Protein AF-A0A947DG46-F1 (afdb_monomer)

Secondary structure (DSSP, 8-state):
-HHHHHHHHHTT----PPPTT-GGG-HHHHHHHHIIIIIS-GGGGS-HHHHHHHHHHHHHTBTTTB-----

Sequence (71 aa):
VQDLRDEWAQRGLYLFELPTYSPELNLIETAWRFMKYQWLDSSAYESWESLVAEVEKILAGFGEEFVINFA

Solvent-accessible surface area (backbone atoms only — not comparable to full-atom values): 4529 Å² total; per-residue (Å²): 109,70,76,54,48,57,57,32,45,75,72,73,46,78,88,83,86,76,68,86,95,47,62,90,78,38,65,65,55,53,51,51,50,42,42,67,75,72,63,57,54,79,70,28,71,76,41,72,68,43,33,50,54,50,51,51,50,48,61,74,33,49,75,74,80,49,70,80,86,89,125

InterPro domains:
  IPR036397 Ribonuclease H superfamily [G3DSA:3.30.420.10] (1-71)
  IPR038717 Tc1-like transposase, DDE domain [PF13358] (7-51)

Structure (mmCIF, N/CA/C/O backbone):
data_AF-A0A947DG46-F1
#
_entry.id   AF-A0A947DG46-F1
#
loop_
_atom_site.group_PDB
_atom_site.id
_atom_site.type_symbol
_atom_site.label_atom_id
_atom_site.label_alt_id
_atom_site.label_comp_id
_atom_site.label_asym_id
_atom_site.label_entity_id
_atom_site.label_seq_id
_atom_site.pdbx_PDB_ins_code
_atom_site.Cartn_x
_atom_site.Cartn_y
_atom_site.Cartn_z
_atom_site.occupancy
_atom_site.B_iso_or_equiv
_atom_site.auth_seq_id
_atom_site.auth_comp_id
_atom_site.auth_asym_id
_atom_site.auth_atom_id
_atom_site.pdbx_PDB_model_num
ATOM 1 N N . VAL A 1 1 ? -9.515 13.187 20.561 1.00 65.62 1 VAL A N 1
ATOM 2 C CA . VAL A 1 1 ? -9.449 11.924 19.777 1.00 65.62 1 VAL A CA 1
ATOM 3 C C . VAL A 1 1 ? -10.725 11.115 19.934 1.00 65.62 1 VAL A C 1
ATOM 5 O O . VAL A 1 1 ? -11.259 10.727 18.909 1.00 65.62 1 VAL A O 1
ATOM 8 N N . GLN A 1 2 ? -11.241 10.889 21.152 1.00 66.75 2 GLN A N 1
ATOM 9 C CA . GLN A 1 2 ? -12.529 10.195 21.316 1.00 66.75 2 GLN A CA 1
ATOM 10 C C . GLN A 1 2 ? -13.690 10.913 20.613 1.00 66.75 2 GLN A C 1
ATOM 12 O O . GLN A 1 2 ? -14.369 10.276 19.825 1.00 66.75 2 GLN A O 1
ATOM 17 N N . ASP A 1 3 ? -13.808 12.235 20.749 1.00 71.81 3 ASP A N 1
ATOM 18 C CA . ASP A 1 3 ? -14.885 12.992 20.079 1.00 71.81 3 ASP A CA 1
ATOM 19 C C . ASP A 1 3 ? -14.860 12.865 18.539 1.00 71.81 3 ASP A C 1
ATOM 21 O O . ASP A 1 3 ? -15.896 12.879 17.882 1.00 71.81 3 ASP A O 1
ATOM 25 N N . LEU A 1 4 ? -13.671 12.673 17.951 1.00 88.06 4 LEU A N 1
ATOM 26 C CA . LEU A 1 4 ? -13.499 12.454 16.507 1.00 88.06 4 LEU A CA 1
ATOM 27 C C . LEU A 1 4 ? -13.862 11.026 16.087 1.00 88.06 4 LEU A C 1
ATOM 29 O O . LEU A 1 4 ? -14.270 10.807 14.950 1.00 88.06 4 LEU A O 1
ATOM 33 N N . ARG A 1 5 ? -13.721 10.047 16.990 1.00 88.50 5 ARG A N 1
ATOM 34 C CA . ARG A 1 5 ? -14.113 8.657 16.718 1.00 88.50 5 ARG A CA 1
ATOM 35 C C . ARG A 1 5 ? -15.610 8.543 16.528 1.00 88.50 5 ARG A C 1
ATOM 37 O O . ARG A 1 5 ? -16.030 7.848 15.611 1.00 88.50 5 ARG A O 1
ATOM 44 N N . ASP A 1 6 ? -16.385 9.241 17.347 1.00 90.31 6 ASP A N 1
ATOM 45 C CA . ASP A 1 6 ? -17.842 9.231 17.240 1.00 90.31 6 ASP A CA 1
ATOM 46 C C . ASP A 1 6 ? -18.297 9.890 15.933 1.00 90.31 6 ASP A C 1
ATOM 48 O O . ASP A 1 6 ? -19.159 9.356 15.235 1.00 90.31 6 ASP A O 1
ATOM 52 N N . GLU A 1 7 ? -17.661 10.999 15.542 1.00 94.56 7 GLU A N 1
ATOM 53 C CA . GLU A 1 7 ? -17.911 11.650 14.254 1.00 94.56 7 GLU A CA 1
ATOM 54 C C . GLU A 1 7 ? -17.570 10.733 13.064 1.00 94.56 7 GLU A C 1
ATOM 56 O O . GLU A 1 7 ? -18.350 10.617 12.117 1.00 94.56 7 GLU A O 1
ATOM 61 N N . TRP A 1 8 ? -16.420 10.056 13.093 1.00 94.19 8 TRP A N 1
ATOM 62 C CA . TRP A 1 8 ? -16.013 9.127 12.035 1.00 94.19 8 TRP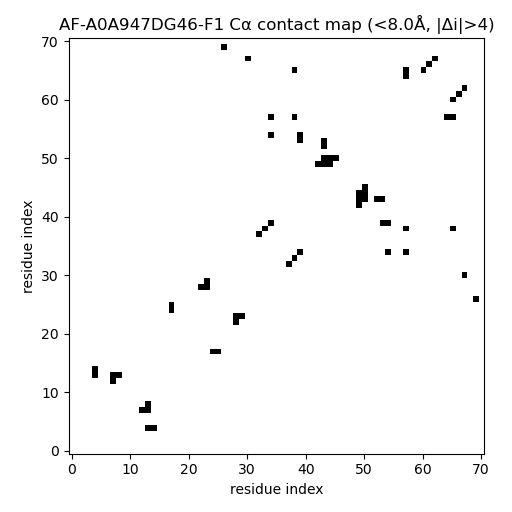 A CA 1
ATOM 63 C C . TRP A 1 8 ? -16.894 7.882 11.986 1.00 94.19 8 TRP A C 1
ATOM 65 O O . TRP A 1 8 ? -17.298 7.477 10.896 1.00 94.19 8 TRP A O 1
ATOM 75 N N . ALA A 1 9 ? -17.280 7.336 13.139 1.00 93.44 9 ALA A N 1
ATOM 76 C CA . ALA A 1 9 ? -18.179 6.193 13.226 1.00 93.44 9 ALA A CA 1
ATOM 77 C C . ALA A 1 9 ? -19.564 6.516 12.646 1.00 93.44 9 ALA A C 1
ATOM 79 O O . ALA A 1 9 ? -20.128 5.693 11.927 1.00 93.44 9 ALA A O 1
ATOM 80 N N . GLN A 1 10 ? -20.084 7.731 12.865 1.00 95.00 10 GLN A N 1
ATOM 81 C CA . GLN A 1 10 ? -21.319 8.197 12.214 1.00 95.00 10 GLN A CA 1
ATOM 82 C C . GLN A 1 10 ? -21.197 8.265 10.684 1.00 95.00 10 GLN A C 1
ATOM 84 O O . GLN A 1 10 ? -22.194 8.119 9.980 1.00 95.00 10 GLN A O 1
ATOM 89 N N . ARG A 1 11 ? -19.980 8.448 10.157 1.00 95.62 11 ARG A N 1
ATOM 90 C CA . ARG A 1 11 ? -19.663 8.401 8.720 1.00 95.62 11 ARG A CA 1
ATOM 91 C C . ARG A 1 11 ? -19.277 6.995 8.231 1.00 95.62 11 ARG A C 1
ATOM 93 O O . ARG A 1 11 ? -18.902 6.849 7.072 1.00 95.62 11 ARG A O 1
ATOM 100 N N . GLY A 1 12 ? -19.344 5.974 9.091 1.00 95.12 12 GLY A N 1
ATOM 101 C CA . GLY A 1 12 ? -18.958 4.594 8.777 1.00 95.12 12 GLY A CA 1
ATOM 102 C C . GLY A 1 12 ? -17.446 4.339 8.728 1.00 95.12 12 GLY A C 1
ATOM 103 O O . GLY A 1 12 ? -17.023 3.306 8.214 1.00 95.12 12 GLY A O 1
ATOM 104 N N . LEU A 1 13 ? -16.623 5.259 9.241 1.00 94.06 13 LEU A N 1
ATOM 105 C CA . LEU A 1 13 ? -15.172 5.114 9.334 1.00 94.06 13 LEU A CA 1
ATOM 106 C C . LEU A 1 13 ? -14.776 4.655 10.742 1.00 94.06 13 LEU A C 1
ATOM 108 O O . LEU A 1 13 ? -15.067 5.318 11.736 1.00 94.06 13 LEU A O 1
ATOM 112 N N . TYR A 1 14 ? -14.046 3.545 10.812 1.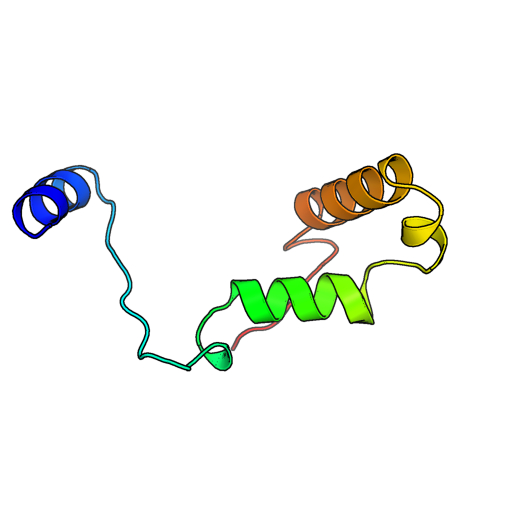00 92.19 14 TYR A N 1
ATOM 113 C CA . TYR A 1 14 ? -13.594 2.948 12.065 1.00 92.19 14 TYR A CA 1
ATOM 114 C C . TYR A 1 14 ? -12.072 2.877 12.098 1.00 92.19 14 TYR A C 1
ATOM 116 O O . TYR A 1 14 ? -11.427 2.579 11.094 1.00 92.19 14 TYR A O 1
ATOM 124 N N . LEU A 1 15 ? -11.495 3.138 13.269 1.00 89.44 15 LEU A N 1
ATOM 125 C CA . LEU A 1 15 ? -10.063 2.977 13.481 1.00 89.44 15 LEU A CA 1
ATOM 126 C C . LEU A 1 15 ? -9.760 1.542 13.901 1.00 89.44 15 LEU A C 1
ATOM 128 O O . LEU A 1 15 ? -10.302 1.060 14.895 1.00 89.44 15 LEU A O 1
ATOM 132 N N . PHE A 1 16 ? -8.856 0.898 13.172 1.00 89.81 16 PHE A N 1
ATOM 133 C CA . PHE A 1 16 ? -8.260 -0.369 13.569 1.00 89.81 16 PHE A CA 1
ATOM 134 C C . PHE A 1 16 ? -6.960 -0.086 14.326 1.00 89.81 16 PHE A C 1
ATOM 136 O O . PHE A 1 16 ? -6.031 0.503 13.773 1.00 89.81 16 PHE A O 1
ATOM 143 N N . GLU A 1 17 ? -6.916 -0.442 15.608 1.00 90.88 17 GLU A N 1
ATOM 144 C CA . GLU A 1 17 ? -5.718 -0.264 16.429 1.00 90.88 17 GLU A CA 1
ATOM 145 C C . GLU A 1 17 ? -4.770 -1.449 16.243 1.00 90.88 17 GLU A C 1
ATOM 147 O O . GLU A 1 17 ? -5.163 -2.605 16.401 1.00 90.88 17 GLU A O 1
ATOM 152 N N . LEU A 1 18 ? -3.509 -1.147 15.940 1.00 93.00 18 LEU A N 1
ATOM 153 C CA . LEU A 1 18 ? -2.429 -2.126 15.901 1.00 93.00 18 LEU A CA 1
ATOM 154 C C . LEU A 1 18 ? -1.560 -1.991 17.158 1.00 93.00 18 LEU A C 1
ATOM 156 O O . LEU A 1 18 ? -1.283 -0.863 17.579 1.00 93.00 18 LEU A O 1
ATOM 160 N N . PRO A 1 19 ? -1.099 -3.105 17.754 1.00 95.50 19 PRO A N 1
ATOM 161 C CA . PRO A 1 19 ? -0.124 -3.048 18.832 1.00 95.50 19 PRO A CA 1
ATOM 162 C C . PRO A 1 19 ? 1.197 -2.437 18.345 1.00 95.50 19 PRO A C 1
ATOM 164 O O . PRO A 1 19 ? 1.583 -2.543 17.177 1.00 95.50 19 PRO A O 1
ATOM 167 N N . THR A 1 20 ? 1.901 -1.771 19.257 1.00 94.75 20 THR A N 1
ATOM 168 C CA . THR A 1 20 ? 3.196 -1.152 18.962 1.00 94.75 20 THR A CA 1
ATOM 169 C C . THR A 1 20 ? 4.208 -2.208 18.521 1.00 94.75 20 THR A C 1
ATOM 171 O O . THR A 1 20 ? 4.264 -3.287 19.102 1.00 94.75 20 THR A O 1
ATOM 174 N N . TYR A 1 21 ? 5.057 -1.861 17.548 1.00 92.25 21 TYR A N 1
ATOM 175 C CA . TYR A 1 21 ? 6.104 -2.738 17.003 1.00 92.25 21 TYR A CA 1
ATOM 176 C C . TYR A 1 21 ? 5.594 -4.027 16.340 1.00 92.25 21 TYR A C 1
ATOM 178 O O . TYR A 1 21 ? 6.351 -4.989 16.263 1.00 92.25 21 TYR A O 1
ATOM 186 N N . SER A 1 22 ? 4.365 -4.021 15.813 1.00 93.94 22 SER A N 1
ATOM 187 C CA . SER A 1 22 ? 3.800 -5.143 15.049 1.00 93.94 22 SER A CA 1
ATOM 188 C C . SER A 1 22 ? 3.615 -4.838 13.554 1.00 93.94 22 SER A C 1
ATOM 190 O O . SER A 1 22 ? 2.481 -4.795 13.065 1.00 93.94 22 SER A O 1
ATOM 192 N N . PRO A 1 23 ? 4.701 -4.599 12.791 1.00 92.56 23 PRO A N 1
ATOM 193 C CA . PRO A 1 23 ? 4.613 -4.373 11.346 1.00 92.56 23 PRO A CA 1
ATOM 194 C C . PRO A 1 23 ? 4.025 -5.575 10.591 1.00 92.56 23 PRO A C 1
ATOM 196 O O . PRO A 1 23 ? 3.404 -5.400 9.549 1.00 92.56 23 PRO A O 1
ATOM 199 N N . GLU A 1 24 ? 4.161 -6.791 11.121 1.00 89.69 24 GLU A N 1
ATOM 200 C CA . GLU A 1 24 ? 3.585 -8.017 10.562 1.00 89.69 24 GLU A CA 1
ATOM 201 C C . GLU A 1 24 ? 2.053 -8.012 10.521 1.00 89.69 24 GLU A C 1
ATOM 203 O O . GLU A 1 24 ? 1.466 -8.676 9.669 1.00 89.69 24 GLU A O 1
ATOM 208 N N . LEU A 1 25 ? 1.408 -7.240 11.402 1.00 92.62 25 LEU A N 1
ATOM 209 C CA . LEU A 1 25 ? -0.046 -7.079 11.430 1.00 92.62 25 LEU A CA 1
ATOM 210 C C . LEU A 1 25 ? -0.532 -5.972 10.484 1.00 92.62 25 LEU A C 1
ATOM 212 O O . LEU A 1 25 ? -1.729 -5.862 10.222 1.00 92.62 25 LEU A O 1
ATOM 216 N N . ASN A 1 26 ? 0.379 -5.147 9.961 1.00 93.75 26 ASN A N 1
ATOM 217 C CA . ASN A 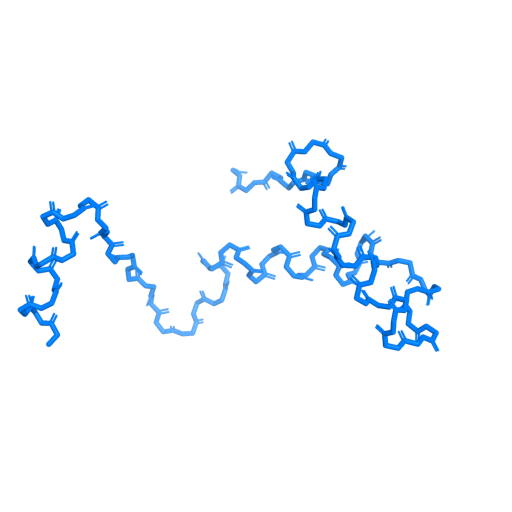1 26 ? 0.047 -4.083 9.030 1.00 93.75 26 ASN A CA 1
ATOM 218 C C . ASN A 1 26 ? 0.146 -4.589 7.582 1.00 93.75 26 ASN A C 1
ATOM 220 O O . ASN A 1 26 ? 1.233 -4.737 7.025 1.00 93.75 26 ASN A O 1
ATOM 224 N N . LEU A 1 27 ? -1.000 -4.828 6.942 1.00 94.19 27 LEU A N 1
ATOM 225 C CA . LEU A 1 27 ? -1.068 -5.414 5.596 1.00 94.19 27 LEU A CA 1
ATOM 226 C C . LEU A 1 27 ? -0.268 -4.623 4.547 1.00 94.19 27 LEU A C 1
ATOM 228 O O . LEU A 1 27 ? 0.321 -5.226 3.647 1.00 94.19 27 LEU A O 1
ATOM 232 N N . ILE A 1 28 ? -0.189 -3.293 4.686 1.00 94.56 28 ILE A N 1
ATOM 233 C CA . ILE A 1 28 ? 0.554 -2.446 3.744 1.00 94.56 28 ILE A CA 1
ATOM 234 C C . ILE A 1 28 ? 2.064 -2.725 3.776 1.00 94.56 28 ILE A C 1
ATOM 236 O O . ILE A 1 28 ? 2.718 -2.632 2.742 1.00 94.56 28 ILE A O 1
ATOM 240 N N . GLU A 1 29 ? 2.618 -3.139 4.920 1.00 96.06 29 GLU A N 1
ATOM 241 C CA . GLU A 1 29 ? 4.035 -3.514 5.044 1.00 96.06 29 GLU A CA 1
ATOM 242 C C . GLU A 1 29 ? 4.336 -4.766 4.213 1.00 96.06 29 GLU A C 1
ATOM 244 O O . GLU A 1 29 ? 5.364 -4.872 3.540 1.00 96.06 29 GLU A O 1
ATOM 249 N N . THR A 1 30 ? 3.408 -5.725 4.219 1.00 95.00 30 THR A N 1
ATOM 250 C CA . THR A 1 30 ? 3.503 -6.916 3.374 1.00 95.00 30 THR A CA 1
ATOM 251 C C . THR A 1 30 ? 3.345 -6.555 1.900 1.00 95.00 30 THR A C 1
ATOM 253 O O . THR A 1 30 ? 4.160 -7.007 1.098 1.00 95.00 30 THR A O 1
ATOM 256 N N . ALA A 1 31 ? 2.389 -5.695 1.540 1.00 96.06 31 ALA A N 1
ATOM 257 C CA . ALA A 1 31 ? 2.236 -5.227 0.162 1.00 96.06 31 ALA A CA 1
ATOM 258 C C . ALA A 1 31 ? 3.521 -4.562 -0.365 1.00 96.06 31 ALA A C 1
ATOM 260 O O . ALA A 1 31 ? 4.044 -4.977 -1.398 1.00 96.06 31 ALA A O 1
ATOM 261 N N . TRP A 1 32 ? 4.110 -3.624 0.385 1.00 96.50 32 TRP A N 1
ATOM 262 C CA . TRP A 1 32 ? 5.362 -2.970 -0.010 1.00 96.50 32 TRP A CA 1
ATOM 263 C C . TRP A 1 32 ? 6.544 -3.931 -0.114 1.00 96.50 32 TRP A C 1
ATOM 265 O O . TRP A 1 32 ? 7.385 -3.782 -1.002 1.00 96.50 32 TRP A O 1
ATOM 275 N N . ARG A 1 33 ? 6.610 -4.948 0.754 1.00 95.81 33 ARG A N 1
ATOM 276 C CA . ARG A 1 33 ? 7.628 -6.000 0.660 1.00 95.81 33 ARG A CA 1
ATOM 277 C C . ARG A 1 33 ? 7.495 -6.781 -0.652 1.00 95.81 33 ARG A C 1
ATOM 279 O O . ARG A 1 33 ? 8.501 -6.999 -1.321 1.00 95.81 33 ARG A O 1
ATOM 286 N N . PHE A 1 34 ? 6.284 -7.160 -1.053 1.00 96.56 34 PHE A N 1
ATOM 287 C CA . PHE A 1 34 ? 6.058 -7.820 -2.343 1.00 96.56 34 PHE A CA 1
ATOM 288 C C . PHE A 1 34 ? 6.387 -6.902 -3.522 1.00 96.56 34 PHE A C 1
ATOM 290 O O . PHE A 1 34 ? 7.146 -7.310 -4.399 1.0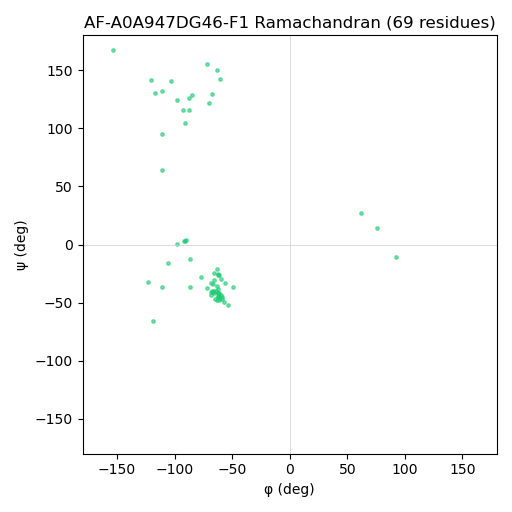0 96.56 34 PHE A O 1
ATOM 297 N N . MET A 1 35 ? 5.924 -5.647 -3.499 1.00 96.31 35 MET A N 1
ATOM 298 C CA . MET A 1 35 ? 6.256 -4.665 -4.538 1.00 96.31 35 MET A CA 1
ATOM 299 C C . MET A 1 35 ? 7.768 -4.555 -4.724 1.00 96.31 35 MET A C 1
ATOM 301 O O . MET A 1 35 ? 8.269 -4.744 -5.824 1.00 96.31 35 MET A O 1
ATOM 305 N N . LYS A 1 36 ? 8.511 -4.339 -3.637 1.00 94.38 36 LYS A N 1
ATOM 306 C CA . LYS A 1 36 ? 9.959 -4.127 -3.690 1.00 94.38 36 LYS A CA 1
ATOM 307 C C . LYS A 1 36 ? 10.758 -5.358 -4.108 1.00 94.38 36 LYS A C 1
ATOM 309 O O . LYS A 1 36 ? 11.757 -5.213 -4.800 1.00 94.38 36 LYS A O 1
ATOM 314 N N . TYR A 1 37 ? 10.397 -6.541 -3.617 1.00 95.00 37 TYR A N 1
ATOM 315 C CA . TYR A 1 37 ? 11.256 -7.722 -3.754 1.00 95.00 37 TYR A CA 1
ATOM 316 C C . TYR A 1 37 ? 10.778 -8.731 -4.792 1.00 95.00 37 TYR A C 1
ATOM 318 O O . TYR A 1 37 ? 11.549 -9.624 -5.130 1.00 95.00 37 TYR A O 1
ATOM 326 N N . GLN A 1 38 ? 9.523 -8.656 -5.231 1.00 95.56 38 GLN A N 1
ATOM 327 C CA . GLN A 1 38 ? 8.924 -9.659 -6.114 1.00 95.56 38 GLN A CA 1
ATOM 328 C C . GLN A 1 38 ? 8.380 -9.063 -7.412 1.00 95.56 38 GLN A C 1
ATOM 330 O O . GLN A 1 38 ? 8.391 -9.758 -8.422 1.00 95.56 38 GLN A O 1
ATOM 335 N N . TRP A 1 39 ? 7.881 -7.822 -7.396 1.00 97.19 39 TRP A N 1
ATOM 336 C CA . TRP A 1 39 ? 7.132 -7.276 -8.535 1.00 97.19 39 TRP A CA 1
ATOM 337 C C . TRP A 1 39 ? 7.846 -6.161 -9.291 1.00 97.19 39 TRP A C 1
ATOM 339 O O . TRP A 1 39 ? 7.731 -6.107 -10.510 1.00 97.19 39 TRP A O 1
ATOM 349 N N . LEU A 1 40 ? 8.576 -5.283 -8.601 1.00 96.94 40 LEU A N 1
ATOM 350 C CA . LEU A 1 40 ? 9.376 -4.260 -9.266 1.00 96.94 40 LEU A CA 1
ATOM 351 C C . LEU A 1 40 ? 10.562 -4.912 -9.978 1.00 96.94 40 LEU A C 1
ATOM 353 O O . LEU A 1 40 ? 11.401 -5.559 -9.347 1.00 96.94 40 LEU A O 1
ATOM 357 N N . ASP A 1 41 ? 10.639 -4.704 -11.291 1.00 93.62 41 ASP A N 1
ATOM 358 C CA . ASP A 1 41 ? 11.815 -5.074 -12.071 1.00 93.62 41 ASP A CA 1
ATOM 359 C C . ASP A 1 41 ? 12.988 -4.129 -11.767 1.00 93.62 41 ASP A C 1
A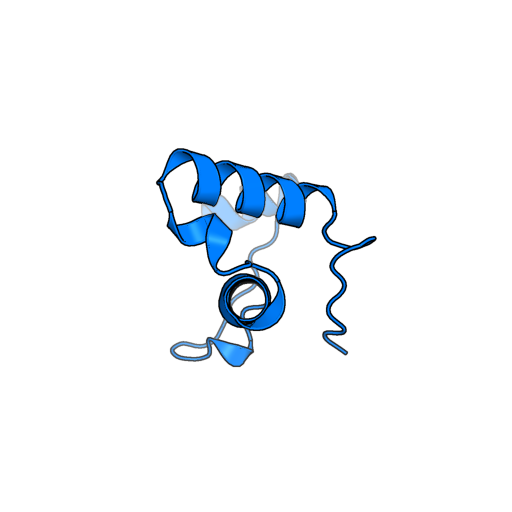TOM 361 O O . ASP A 1 41 ? 12.812 -2.970 -11.386 1.00 93.62 41 ASP A O 1
ATOM 365 N N . SER A 1 42 ? 14.208 -4.613 -11.992 1.00 94.12 42 SER A N 1
ATOM 366 C CA . SER A 1 42 ? 15.424 -3.802 -11.971 1.00 94.12 42 SER A CA 1
ATOM 367 C C . SER A 1 42 ? 15.331 -2.520 -12.810 1.00 94.12 42 SER A C 1
ATOM 369 O O . SER A 1 42 ? 15.831 -1.483 -12.371 1.00 94.12 42 SER A O 1
ATOM 371 N N . SER A 1 43 ? 14.644 -2.554 -13.959 1.00 95.38 43 SER A N 1
ATOM 372 C CA . SER A 1 43 ? 14.465 -1.388 -14.833 1.00 95.38 43 SER A CA 1
ATOM 373 C C . SER A 1 43 ? 13.634 -0.277 -14.185 1.00 95.38 43 SER A C 1
ATOM 375 O O . SER A 1 43 ? 13.785 0.896 -14.524 1.00 95.38 43 SER A O 1
ATOM 377 N N . ALA A 1 44 ? 12.782 -0.609 -13.209 1.00 96.88 44 ALA A N 1
ATOM 378 C CA . ALA A 1 44 ? 12.011 0.387 -12.469 1.00 96.88 44 ALA A CA 1
ATOM 379 C C . ALA A 1 44 ? 12.917 1.337 -11.667 1.00 96.88 44 ALA A C 1
ATOM 381 O O . ALA A 1 44 ? 12.512 2.447 -11.347 1.00 96.88 44 ALA A O 1
ATOM 382 N N . TYR A 1 45 ? 14.156 0.940 -11.363 1.00 96.06 45 TYR A N 1
ATOM 383 C CA . TYR A 1 45 ? 15.100 1.750 -10.589 1.00 96.06 45 TYR A CA 1
ATOM 384 C C . TYR A 1 45 ? 15.996 2.659 -11.442 1.00 96.06 45 TYR A C 1
ATOM 386 O O . TYR A 1 45 ? 16.859 3.343 -10.892 1.00 96.06 45 TYR A O 1
ATOM 394 N N . GLU A 1 46 ? 15.820 2.686 -12.766 1.00 97.38 46 GLU A N 1
ATOM 395 C CA . GLU A 1 46 ? 16.649 3.498 -13.669 1.00 97.38 46 GLU A CA 1
ATOM 396 C C . GLU A 1 46 ? 16.426 5.006 -13.497 1.00 97.38 46 GLU A C 1
ATOM 398 O O . GLU A 1 46 ? 17.361 5.796 -13.646 1.00 97.38 46 GLU A O 1
ATOM 403 N N . SER A 1 47 ? 15.202 5.417 -13.162 1.00 98.06 47 SER A N 1
ATOM 404 C CA . SER A 1 47 ? 14.864 6.811 -12.883 1.00 98.06 47 S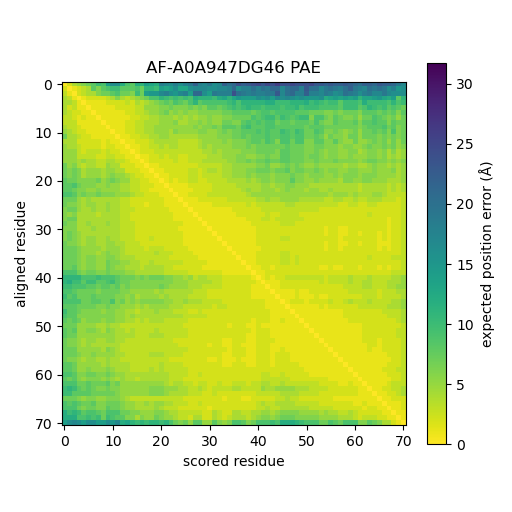ER A CA 1
ATOM 405 C C . SER A 1 47 ? 13.670 6.917 -11.936 1.00 98.06 47 SER A C 1
ATOM 407 O O . SER A 1 47 ? 12.957 5.945 -11.684 1.00 98.06 47 SER A O 1
ATOM 409 N N . TRP A 1 48 ? 13.444 8.119 -11.405 1.00 97.94 48 TRP A N 1
ATOM 410 C CA . TRP A 1 48 ? 12.271 8.394 -10.576 1.00 97.94 48 TRP A CA 1
ATOM 411 C C . TRP A 1 48 ? 10.969 8.181 -11.355 1.00 97.94 48 TRP A C 1
ATOM 413 O O . TRP A 1 48 ? 10.027 7.589 -10.841 1.00 97.94 48 TRP A O 1
ATOM 423 N N . GLU A 1 49 ? 10.935 8.627 -12.608 1.00 98.38 49 GLU A N 1
ATOM 424 C CA . GLU A 1 49 ? 9.787 8.487 -13.500 1.00 98.38 49 GLU A CA 1
ATOM 425 C C . GLU A 1 49 ? 9.474 7.013 -13.773 1.00 98.38 49 GLU A C 1
ATOM 427 O O . GLU A 1 49 ? 8.315 6.616 -13.667 1.00 98.38 49 GLU A O 1
ATOM 432 N N . SER A 1 50 ? 10.498 6.195 -14.051 1.00 97.94 50 SER A N 1
ATOM 433 C CA . SER A 1 50 ? 10.337 4.746 -14.230 1.00 97.94 50 SER A CA 1
ATOM 434 C C . SER A 1 50 ? 9.818 4.071 -12.960 1.00 97.94 50 SER A C 1
ATOM 436 O O . SER A 1 50 ? 8.922 3.230 -13.036 1.00 97.94 50 SER A O 1
ATOM 438 N N . LEU A 1 51 ? 10.328 4.469 -11.789 1.00 98.06 51 LEU A N 1
ATOM 439 C CA . LEU A 1 51 ? 9.888 3.915 -10.510 1.00 98.06 51 LEU A CA 1
ATOM 440 C C . LEU A 1 51 ? 8.417 4.231 -10.246 1.00 98.06 51 LEU A C 1
ATOM 442 O O . LEU A 1 51 ? 7.655 3.338 -9.883 1.00 98.06 51 LEU A O 1
ATOM 446 N N . VAL A 1 52 ? 8.016 5.492 -10.427 1.00 98.19 52 VAL A N 1
ATOM 447 C CA . VAL A 1 52 ? 6.627 5.923 -10.229 1.00 98.19 52 VAL A CA 1
ATOM 448 C C . VAL A 1 52 ? 5.702 5.189 -11.193 1.00 98.19 52 VAL A C 1
ATOM 450 O O . VAL A 1 52 ? 4.708 4.626 -10.745 1.00 98.19 52 VAL A O 1
ATOM 453 N N . ALA A 1 53 ? 6.054 5.128 -12.480 1.00 98.12 53 ALA A N 1
ATOM 454 C CA . ALA A 1 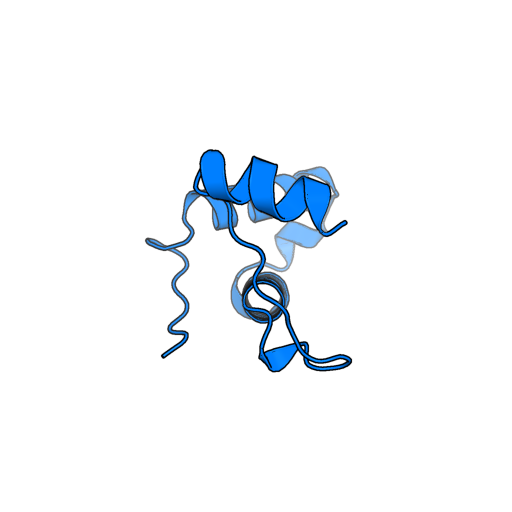53 ? 5.234 4.464 -13.488 1.00 98.12 53 ALA A CA 1
ATOM 455 C C . ALA A 1 53 ? 5.016 2.974 -13.176 1.00 98.12 53 ALA A C 1
ATOM 457 O O . ALA A 1 53 ? 3.888 2.484 -13.267 1.00 98.12 53 ALA A O 1
ATOM 458 N N . GLU A 1 54 ? 6.063 2.250 -12.764 1.00 97.75 54 GLU A N 1
ATOM 459 C CA . GLU A 1 54 ? 5.926 0.827 -12.441 1.00 97.75 54 GLU A CA 1
ATOM 460 C C . GLU A 1 54 ? 5.155 0.612 -11.129 1.00 97.75 54 GLU A C 1
ATOM 462 O O . GLU A 1 54 ? 4.320 -0.288 -11.045 1.00 97.75 54 GLU A O 1
ATOM 467 N N . VAL A 1 55 ? 5.354 1.466 -10.118 1.00 97.88 55 VAL A N 1
ATOM 468 C CA . VAL A 1 55 ? 4.558 1.428 -8.880 1.00 97.88 55 VAL A CA 1
ATOM 469 C C . VAL A 1 55 ? 3.077 1.679 -9.172 1.00 97.88 55 VAL A C 1
ATOM 471 O O . VAL A 1 55 ? 2.234 0.930 -8.682 1.00 97.88 55 VAL A O 1
ATOM 474 N N . GLU A 1 56 ? 2.741 2.685 -9.982 1.00 98.00 56 GLU A N 1
ATOM 475 C CA . GLU A 1 56 ? 1.357 2.987 -10.371 1.00 98.00 56 GLU A CA 1
ATOM 476 C C . GLU A 1 56 ? 0.716 1.834 -11.143 1.00 98.00 56 GLU A C 1
ATOM 478 O O . GLU A 1 56 ? -0.423 1.465 -10.854 1.00 98.00 56 GLU A O 1
ATOM 483 N N . LYS A 1 57 ? 1.456 1.212 -12.067 1.00 97.81 57 LYS A N 1
ATOM 484 C CA . LYS A 1 57 ? 1.009 0.011 -12.780 1.00 97.81 57 LYS A CA 1
ATOM 485 C C . LYS A 1 57 ? 0.706 -1.137 -11.817 1.00 97.81 57 LYS A C 1
ATOM 487 O O . LYS A 1 57 ? -0.352 -1.753 -11.928 1.00 97.81 57 LYS A O 1
ATOM 492 N N . ILE A 1 58 ? 1.596 -1.405 -10.858 1.00 97.62 58 ILE A N 1
ATOM 493 C CA . ILE A 1 58 ? 1.373 -2.453 -9.855 1.00 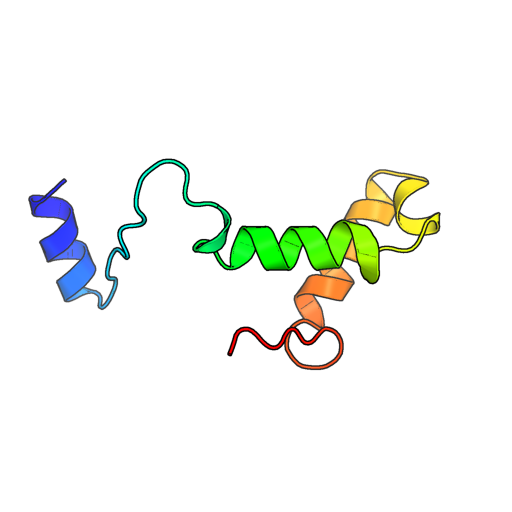97.62 58 ILE A CA 1
ATOM 494 C C . ILE A 1 58 ? 0.129 -2.146 -9.016 1.00 97.62 58 ILE A C 1
ATOM 496 O O . ILE A 1 58 ? -0.686 -3.036 -8.790 1.00 97.62 58 ILE A O 1
ATOM 500 N N . LEU A 1 59 ? -0.041 -0.897 -8.571 1.00 97.06 59 LEU A N 1
ATOM 501 C CA . LEU A 1 59 ? -1.209 -0.484 -7.787 1.00 97.06 59 LEU A CA 1
ATOM 502 C C . LEU A 1 59 ? -2.511 -0.593 -8.589 1.00 97.06 59 LEU A C 1
ATOM 504 O O . LEU A 1 59 ? -3.518 -1.031 -8.038 1.00 97.06 59 LEU A O 1
ATOM 508 N N . ALA A 1 60 ? -2.495 -0.236 -9.875 1.00 97.75 60 ALA A N 1
ATOM 509 C CA . ALA A 1 60 ? -3.656 -0.341 -10.755 1.00 97.75 60 ALA A CA 1
ATOM 510 C C . ALA A 1 60 ? -4.065 -1.800 -11.022 1.00 97.75 60 ALA A C 1
ATOM 512 O O . ALA A 1 60 ? -5.255 -2.079 -11.136 1.00 97.75 60 ALA A O 1
ATOM 513 N N . GLY A 1 61 ? -3.097 -2.722 -11.090 1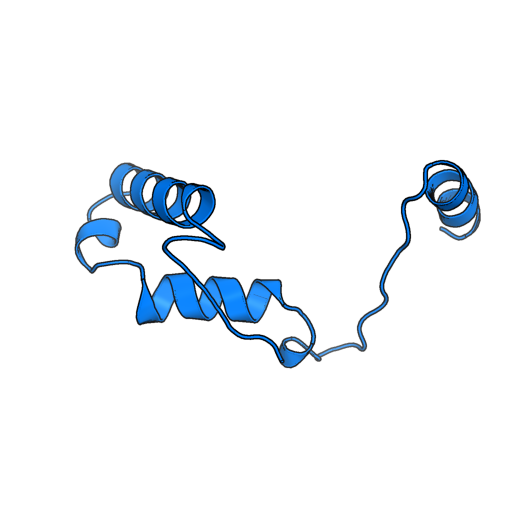.00 97.06 61 GLY A N 1
ATOM 514 C CA . GLY A 1 61 ? -3.335 -4.161 -11.256 1.00 97.06 61 GLY A CA 1
ATOM 515 C C . GLY A 1 61 ? -3.445 -4.951 -9.945 1.00 97.06 61 GLY A C 1
ATOM 516 O O . GLY A 1 61 ? -3.532 -6.184 -9.975 1.00 97.06 61 GLY A O 1
ATOM 517 N N . PHE A 1 62 ? -3.385 -4.291 -8.783 1.00 96.31 62 PHE A N 1
ATOM 518 C CA . PHE A 1 62 ? -3.391 -4.970 -7.488 1.00 96.31 62 PHE A CA 1
ATOM 519 C C . PHE A 1 62 ? -4.741 -5.645 -7.227 1.00 96.31 62 PHE A C 1
ATOM 521 O O . PHE A 1 62 ? -5.794 -5.019 -7.314 1.00 96.31 62 PHE A O 1
ATOM 528 N N . GLY A 1 63 ? -4.705 -6.927 -6.865 1.00 93.56 63 GLY A N 1
ATOM 529 C CA . GLY A 1 63 ? -5.899 -7.757 -6.674 1.00 93.56 63 GLY A CA 1
ATOM 530 C C . GLY A 1 63 ? -6.343 -8.534 -7.918 1.00 93.56 63 GLY A C 1
ATOM 531 O O . GLY A 1 63 ? -7.153 -9.447 -7.777 1.00 93.56 63 GLY A O 1
ATOM 532 N N . GLU A 1 64 ? -5.774 -8.247 -9.092 1.00 95.25 64 GLU A N 1
ATOM 533 C CA . GLU A 1 64 ? -6.012 -9.003 -10.330 1.00 95.25 64 GLU A CA 1
ATOM 534 C C . GLU A 1 64 ? -4.712 -9.624 -10.858 1.00 95.25 64 GLU A C 1
ATOM 536 O O . GLU A 1 64 ? -4.551 -10.844 -10.839 1.00 95.25 64 GLU A O 1
ATOM 541 N N . GLU A 1 65 ? -3.759 -8.788 -11.277 1.00 95.81 65 GLU A N 1
ATOM 542 C CA . GLU A 1 65 ? -2.446 -9.210 -11.787 1.00 95.81 65 GLU A CA 1
ATOM 543 C C . GLU A 1 65 ? -1.431 -9.395 -10.651 1.00 95.81 65 GLU A C 1
ATOM 545 O O . GLU A 1 65 ? -0.620 -10.324 -10.667 1.00 95.81 65 GLU A O 1
ATOM 550 N N . PHE A 1 66 ? -1.507 -8.539 -9.627 1.00 96.44 66 PHE A N 1
ATOM 551 C CA . PHE A 1 66 ? -0.632 -8.572 -8.455 1.00 96.44 66 PHE A CA 1
ATOM 552 C C . PHE A 1 66 ? -1.434 -8.999 -7.228 1.00 96.44 66 PHE A C 1
ATOM 554 O O . PHE A 1 66 ? -2.094 -8.187 -6.576 1.00 96.44 66 PHE A O 1
ATOM 561 N N . VAL A 1 67 ? -1.404 -10.297 -6.924 1.00 96.12 67 VAL A N 1
ATOM 562 C CA . VAL A 1 67 ? -2.218 -10.905 -5.863 1.00 96.12 67 VAL A CA 1
ATOM 563 C C . VAL A 1 67 ? -1.337 -11.366 -4.705 1.00 96.12 67 VAL A C 1
ATOM 565 O O . VAL A 1 67 ? -0.338 -12.058 -4.900 1.00 96.12 67 VAL A O 1
ATOM 568 N N . ILE A 1 68 ? -1.741 -11.018 -3.483 1.00 95.44 68 ILE A N 1
ATOM 569 C CA . ILE A 1 68 ? -1.177 -11.552 -2.238 1.00 95.44 68 ILE A CA 1
ATOM 570 C C . ILE A 1 68 ? -2.289 -12.299 -1.516 1.00 95.44 68 ILE A C 1
ATOM 572 O O . ILE A 1 68 ? -3.375 -11.758 -1.308 1.00 95.44 68 ILE A O 1
ATOM 576 N N . ASN A 1 69 ? -2.004 -13.528 -1.094 1.00 91.56 69 ASN A N 1
ATOM 577 C CA . ASN A 1 69 ? -2.858 -14.215 -0.140 1.00 91.56 69 ASN A CA 1
ATOM 578 C C . ASN A 1 69 ? -2.421 -13.844 1.285 1.00 91.56 69 ASN A C 1
ATOM 580 O O . ASN A 1 69 ? -1.298 -14.148 1.682 1.00 91.56 69 ASN A O 1
ATOM 584 N N . PHE A 1 70 ? -3.300 -13.163 2.020 1.00 86.31 70 PHE A N 1
ATOM 585 C CA . PHE A 1 70 ? -3.077 -12.746 3.408 1.00 86.31 70 PHE A CA 1
ATOM 586 C C . PHE A 1 70 ? -3.711 -13.700 4.440 1.00 86.31 70 PHE A C 1
ATOM 588 O O . PHE A 1 70 ? -3.629 -13.413 5.634 1.00 86.31 70 PHE A O 1
ATOM 595 N N . ALA A 1 71 ? -4.376 -14.773 3.987 1.00 77.62 71 ALA A N 1
ATOM 596 C CA . ALA A 1 71 ? -5.077 -15.751 4.824 1.00 77.62 71 ALA A CA 1
ATOM 597 C C . ALA A 1 71 ? -4.180 -16.904 5.296 1.00 77.62 71 ALA A C 1
ATOM 599 O O . ALA A 1 71 ? -3.252 -17.289 4.546 1.00 77.62 71 ALA A O 1
#

Mean predicted aligned error: 4.33 Å

pLDDT: mean 93.51, std 6.33, range [65.62, 98.38]

Foldseek 3Di:
DVVVQVVCVVVVHHDDDDDPPPVVPVVVSVVVVCCVPPQDDPQCPPDPVSVVVSVVVCVVCEPPPNDDDPD

Radius of gyration: 16.64 Å; Cα contacts (8 Å, |Δi|>4): 34; chains: 1; bounding box: 38×29×36 Å

Organism: NCBI:txid1967444